Protein AF-A0AAU2A0D1-F1 (afdb_monomer_lite)

Organism: NCBI:txid2975649

Foldseek 3Di:
DDDPPDDDDDDDDPPPPDDPPDPPVPDPPVVDPDQDQFDPPDPLSVVLVVQLVVCVVVVPPVSVVVSSVSNVVCCVVPVPPPDDDPPPPDPPDPDDFDKDKAFDPVDQKWKKKFQQDDDPGGPGDIQPIDSDVVSRVVVQVVCCVVPVRDDMDMDIDTDIDIGGDD

Secondary structure (DSSP, 8-state):
----------------PPP----GGGS-TTSSPPPPPPPTT-HHHHHHHHHHHHHHHTT-HHHHHHHHHHHHHHHHHHSSSS-TT-------------EEEEE-TTS--EEEEEE---SSS----B---BSSHHHHHHHHHHHHHHH----EEEEEE--EEEEE--

Structure (mmCIF, N/CA/C/O backbone):
data_AF-A0AAU2A0D1-F1
#
_entry.id   AF-A0AAU2A0D1-F1
#
loop_
_atom_site.group_PDB
_atom_site.id
_atom_site.type_symbol
_atom_site.label_atom_id
_atom_site.label_alt_id
_atom_site.label_comp_id
_atom_site.label_asym_id
_atom_site.label_entity_id
_atom_site.label_seq_id
_atom_site.pdbx_PDB_ins_code
_atom_site.Cartn_x
_atom_site.Cartn_y
_atom_site.Cartn_z
_atom_site.occupancy
_atom_site.B_iso_or_equiv
_atom_site.auth_seq_id
_atom_site.auth_comp_id
_atom_site.auth_asym_id
_atom_site.auth_atom_id
_atom_site.pdbx_PDB_model_num
ATOM 1 N N . MET A 1 1 ? 49.534 48.907 30.309 1.00 44.06 1 MET A N 1
ATOM 2 C CA . MET A 1 1 ? 48.330 48.735 29.473 1.00 44.06 1 MET A CA 1
ATOM 3 C C . MET A 1 1 ? 47.825 47.330 29.743 1.00 44.06 1 MET A C 1
ATOM 5 O O . MET A 1 1 ? 48.282 46.382 29.124 1.00 44.06 1 MET A O 1
ATOM 9 N N . THR A 1 2 ? 47.056 47.189 30.816 1.00 36.25 2 THR A N 1
ATOM 10 C CA . THR A 1 2 ? 46.438 45.936 31.261 1.00 36.25 2 THR A CA 1
ATOM 11 C C . THR A 1 2 ? 45.101 45.814 30.544 1.00 36.25 2 THR A C 1
ATOM 13 O O . THR A 1 2 ? 44.250 46.681 30.713 1.00 36.25 2 THR A O 1
ATOM 16 N N . ASP A 1 3 ? 44.961 44.796 29.700 1.00 35.94 3 ASP A N 1
ATOM 17 C CA . ASP A 1 3 ? 43.713 44.478 29.004 1.00 35.94 3 ASP A CA 1
ATOM 18 C C . ASP A 1 3 ? 42.934 43.480 29.875 1.00 35.94 3 ASP A C 1
ATOM 20 O O . ASP A 1 3 ? 43.264 42.296 29.958 1.00 35.94 3 ASP A O 1
ATOM 24 N N . GLU A 1 4 ? 41.978 44.013 30.638 1.00 38.25 4 GLU A N 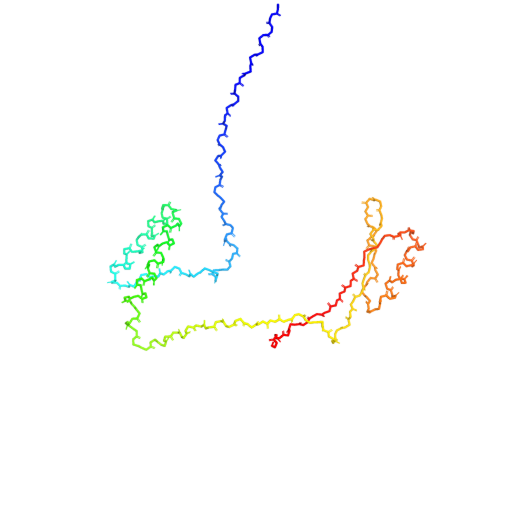1
ATOM 25 C CA . GLU A 1 4 ? 40.993 43.265 31.419 1.00 38.25 4 GLU A CA 1
ATOM 26 C C . GLU A 1 4 ? 39.963 42.646 30.466 1.00 38.25 4 GLU A C 1
ATOM 28 O O . GLU A 1 4 ? 38.978 43.278 30.083 1.00 38.25 4 GLU A O 1
ATOM 33 N N . GLN A 1 5 ? 40.173 41.385 30.092 1.00 42.66 5 GLN A N 1
ATOM 34 C CA . GLN A 1 5 ? 39.153 40.595 29.407 1.00 42.66 5 GLN A CA 1
ATOM 35 C C . GLN A 1 5 ? 38.109 40.112 30.418 1.00 42.66 5 GLN A C 1
ATOM 37 O O . GLN A 1 5 ? 38.221 39.042 31.018 1.00 42.66 5 GLN A O 1
ATOM 42 N N . HIS A 1 6 ? 37.091 40.946 30.610 1.00 34.25 6 HIS A N 1
ATOM 43 C CA . HIS A 1 6 ? 35.875 40.624 31.342 1.00 34.25 6 HIS A CA 1
ATOM 44 C C . HIS A 1 6 ? 34.997 39.693 30.484 1.00 34.25 6 HIS A C 1
ATOM 46 O O . HIS A 1 6 ? 34.488 40.093 29.437 1.00 34.25 6 HIS A O 1
ATOM 52 N N . ILE A 1 7 ? 34.855 38.433 30.901 1.00 43.00 7 ILE A N 1
ATOM 53 C CA . ILE A 1 7 ? 33.944 37.453 30.294 1.00 43.00 7 ILE A CA 1
ATOM 54 C C . ILE A 1 7 ? 32.666 37.441 31.136 1.00 43.00 7 ILE A C 1
ATOM 56 O O . ILE A 1 7 ? 32.642 36.888 32.233 1.00 43.00 7 ILE A O 1
ATOM 60 N N . GLU A 1 8 ? 31.608 38.060 30.618 1.00 37.91 8 GLU A N 1
ATOM 61 C CA . GLU A 1 8 ? 30.269 38.042 31.217 1.00 37.91 8 GLU A CA 1
ATOM 62 C C . GLU A 1 8 ? 29.591 36.667 31.019 1.00 37.91 8 GLU A C 1
ATOM 64 O O . GLU A 1 8 ? 29.621 36.117 29.910 1.00 37.91 8 GLU A O 1
ATOM 69 N N . PRO A 1 9 ? 28.947 36.088 32.052 1.00 38.19 9 PRO A N 1
ATOM 70 C CA . PRO A 1 9 ? 28.255 34.811 31.939 1.00 38.19 9 PRO A CA 1
ATOM 71 C C . PRO A 1 9 ? 26.934 34.959 31.170 1.00 38.19 9 PRO A C 1
ATOM 73 O O . PRO A 1 9 ? 25.956 35.537 31.649 1.00 38.19 9 PRO A O 1
ATOM 76 N N . GLY A 1 10 ? 26.898 34.375 29.970 1.00 33.06 10 GLY A N 1
ATOM 77 C CA . GLY A 1 10 ? 25.702 34.262 29.138 1.00 33.06 10 GLY A CA 1
ATOM 78 C C . GLY A 1 10 ? 24.537 33.611 29.888 1.00 33.06 10 GLY A C 1
ATOM 79 O O . GLY A 1 10 ? 24.632 32.501 30.409 1.00 33.06 10 GLY A O 1
ATOM 80 N N . THR A 1 11 ? 23.425 34.333 29.940 1.00 40.53 11 THR A N 1
ATOM 81 C CA . THR A 1 11 ? 22.204 33.985 30.661 1.00 40.53 11 THR A CA 1
ATOM 82 C C . THR A 1 11 ? 21.549 32.725 30.083 1.00 40.53 11 THR A C 1
ATOM 84 O O . THR A 1 11 ? 21.207 32.662 28.901 1.00 40.53 11 THR A O 1
ATOM 87 N N . THR A 1 12 ? 21.331 31.727 30.942 1.00 35.47 12 THR A N 1
ATOM 88 C CA . THR A 1 12 ? 20.573 30.497 30.674 1.00 35.47 12 THR A CA 1
ATOM 89 C C . THR A 1 12 ? 19.158 30.824 30.194 1.00 35.47 12 THR A C 1
ATOM 91 O O . THR A 1 12 ? 18.249 31.069 30.988 1.00 35.47 12 THR A O 1
ATOM 94 N N . THR A 1 13 ? 18.945 30.801 28.879 1.00 32.38 13 THR A N 1
ATOM 95 C CA . THR A 1 13 ? 17.600 30.813 28.299 1.00 32.38 13 THR A CA 1
ATOM 96 C C . THR A 1 13 ? 16.977 29.438 28.510 1.00 32.38 13 THR A C 1
ATOM 98 O O . THR A 1 13 ? 17.326 28.455 27.857 1.00 32.38 13 THR A O 1
ATOM 101 N N . SER A 1 14 ? 16.058 29.374 29.470 1.00 36.47 14 SER A N 1
ATOM 102 C CA . SER A 1 14 ? 15.235 28.205 29.754 1.00 36.47 14 SER A CA 1
ATOM 103 C C . SER A 1 14 ? 14.370 27.882 28.531 1.00 36.47 14 SER A C 1
ATOM 105 O O . SER A 1 14 ? 13.415 28.589 28.205 1.00 36.47 14 SER A O 1
ATOM 107 N N . ARG A 1 15 ? 14.728 26.814 27.814 1.00 37.12 15 ARG A N 1
ATOM 108 C CA . ARG A 1 15 ? 13.964 26.286 26.682 1.00 37.12 15 ARG A CA 1
ATOM 109 C C . ARG A 1 15 ? 12.703 25.610 27.224 1.00 37.12 15 ARG A C 1
ATOM 111 O O . ARG A 1 15 ? 12.706 24.416 27.507 1.00 37.12 15 ARG A O 1
ATOM 118 N N . ARG A 1 16 ? 11.610 26.367 27.362 1.00 35.94 16 ARG A N 1
ATOM 119 C CA . ARG A 1 16 ? 10.258 25.798 27.477 1.00 35.94 16 ARG A CA 1
ATOM 120 C C . ARG A 1 16 ? 9.954 25.057 26.175 1.00 35.94 16 ARG A C 1
ATOM 122 O O . ARG A 1 16 ? 9.614 25.672 25.168 1.00 35.94 16 ARG A O 1
ATOM 129 N N . ALA A 1 17 ? 10.147 23.741 26.180 1.00 36.47 17 ALA A N 1
ATOM 130 C CA . ALA A 1 17 ? 9.733 22.884 25.082 1.00 36.47 17 ALA A CA 1
ATOM 131 C C . ALA A 1 17 ? 8.203 22.936 24.975 1.00 36.47 17 ALA A C 1
ATOM 133 O O . ALA A 1 17 ? 7.485 22.606 25.920 1.00 36.47 17 ALA A O 1
ATOM 134 N N . ALA A 1 18 ? 7.729 23.416 23.828 1.00 36.31 18 ALA A N 1
ATOM 135 C CA . ALA A 1 18 ? 6.329 23.433 23.456 1.00 36.31 18 ALA A CA 1
ATOM 136 C C . ALA A 1 18 ? 5.769 22.005 23.482 1.00 36.31 18 ALA A C 1
ATOM 138 O O . ALA A 1 18 ? 6.338 21.089 22.888 1.00 36.31 18 ALA A O 1
ATOM 139 N N . ILE A 1 19 ? 4.653 21.825 24.185 1.00 51.81 19 ILE A N 1
ATOM 140 C CA . ILE A 1 19 ? 3.891 20.579 24.204 1.00 51.81 19 ILE A CA 1
ATOM 141 C C . ILE A 1 19 ? 3.429 20.303 22.773 1.00 51.81 19 ILE A C 1
ATOM 143 O O . ILE A 1 19 ? 2.666 21.084 22.206 1.00 51.81 19 ILE A O 1
ATOM 147 N N . HIS A 1 20 ? 3.897 19.197 22.196 1.00 39.91 20 HIS A N 1
ATOM 148 C CA . HIS A 1 20 ? 3.464 18.703 20.895 1.00 39.91 20 HIS A CA 1
ATOM 149 C C . HIS A 1 20 ? 1.943 18.530 20.880 1.00 39.91 20 HIS A C 1
ATOM 151 O O . HIS A 1 20 ? 1.398 17.601 21.481 1.00 39.91 20 HIS A O 1
ATOM 157 N N . HIS A 1 21 ? 1.245 19.414 20.171 1.00 41.59 21 HIS A N 1
ATOM 158 C CA . HIS A 1 21 ? -0.137 19.180 19.779 1.00 41.59 21 HIS A CA 1
ATOM 159 C C . HIS A 1 21 ? -0.102 17.981 18.830 1.00 41.59 21 HIS A C 1
ATOM 161 O O . HIS A 1 21 ? 0.328 18.079 17.682 1.00 41.59 21 HIS A O 1
ATOM 167 N N . SER A 1 22 ? -0.432 16.813 19.371 1.00 51.91 22 SER A N 1
ATOM 168 C CA . SER A 1 22 ? -0.415 15.547 18.650 1.00 51.91 22 SER A CA 1
ATOM 169 C C . SER A 1 22 ? -1.344 15.643 17.439 1.00 51.91 22 SER A C 1
ATOM 171 O O . SER A 1 22 ? -2.505 16.023 17.583 1.00 51.91 22 SER A O 1
ATOM 173 N N . GLY A 1 23 ? -0.823 15.302 16.257 1.00 44.62 23 GLY A N 1
ATOM 174 C CA . GLY A 1 23 ? -1.505 15.298 14.957 1.00 44.62 23 GLY A CA 1
ATOM 175 C C . GLY A 1 23 ? -2.613 14.247 14.827 1.00 44.62 23 GLY A C 1
ATOM 176 O O . GLY A 1 23 ? -2.642 13.484 13.870 1.00 44.62 23 GLY A O 1
ATOM 177 N N . LEU A 1 24 ? -3.536 14.205 15.786 1.00 51.38 24 LEU A N 1
ATOM 178 C CA . LEU A 1 24 ? -4.672 13.283 15.826 1.00 51.38 24 LEU A CA 1
ATOM 179 C C . LEU A 1 24 ? -5.856 13.741 14.961 1.00 51.38 24 LEU A C 1
ATOM 181 O O . LEU A 1 24 ? -6.833 13.012 14.834 1.00 51.38 24 LEU A O 1
ATOM 185 N N . HIS A 1 25 ? -5.778 14.917 14.332 1.00 53.72 25 HIS A N 1
ATOM 186 C CA . HIS A 1 25 ? -6.861 15.452 13.499 1.00 53.72 25 HIS A CA 1
ATOM 187 C C . HIS A 1 25 ? -7.042 14.748 12.142 1.00 53.72 25 HIS A C 1
ATOM 189 O O . HIS A 1 25 ? -8.034 15.010 11.470 1.00 53.72 25 HIS A O 1
ATOM 195 N N . LEU A 1 26 ? -6.125 13.855 11.744 1.00 54.25 26 LEU A N 1
ATOM 196 C CA . LEU A 1 26 ? -6.181 13.140 10.459 1.00 54.25 26 LEU A CA 1
ATOM 197 C C . LEU A 1 26 ? -6.648 11.680 10.575 1.00 54.25 26 LEU A C 1
ATOM 199 O O . LEU A 1 26 ? -6.770 11.001 9.558 1.00 54.25 26 LEU A O 1
ATOM 203 N N . LEU A 1 27 ? -6.909 11.177 11.786 1.00 51.28 27 LEU A N 1
ATOM 204 C CA . LEU A 1 27 ? -7.413 9.816 11.971 1.00 51.28 27 LEU A CA 1
ATOM 205 C C . LEU A 1 27 ? -8.949 9.815 11.911 1.00 51.28 27 LEU A C 1
ATOM 207 O O . LEU A 1 27 ? -9.575 10.678 12.532 1.00 51.28 27 LEU A O 1
ATOM 211 N N . PRO A 1 28 ? -9.583 8.862 11.201 1.00 51.28 28 PRO A N 1
ATOM 212 C CA . PRO A 1 28 ? -11.035 8.751 11.204 1.00 51.28 28 PRO A CA 1
ATOM 213 C C . PRO A 1 28 ? -11.531 8.551 12.643 1.00 51.28 28 PRO A C 1
ATOM 215 O O . PRO A 1 28 ? -10.911 7.833 13.433 1.00 51.28 28 PRO A O 1
ATOM 218 N N . ALA A 1 29 ? -12.678 9.152 12.978 1.00 51.56 29 ALA A N 1
ATOM 219 C CA . ALA A 1 29 ? -13.308 9.084 14.306 1.00 51.56 29 ALA A CA 1
ATOM 220 C C . ALA A 1 29 ? -13.569 7.644 14.807 1.00 51.56 29 ALA A C 1
ATOM 222 O O . ALA A 1 29 ? -13.925 7.436 15.962 1.00 51.56 29 ALA A O 1
ATOM 223 N N . THR A 1 30 ? -13.372 6.647 13.945 1.00 53.00 30 THR A N 1
ATOM 224 C CA . THR A 1 30 ? -13.510 5.214 14.199 1.00 53.00 30 THR A CA 1
ATOM 225 C C . THR A 1 30 ? -12.352 4.594 14.989 1.00 53.00 30 THR A C 1
ATOM 227 O O . THR A 1 30 ? -12.487 3.454 15.423 1.00 53.00 30 THR A O 1
ATOM 230 N N . VAL A 1 31 ? -11.221 5.288 15.179 1.00 59.75 31 VAL A N 1
ATOM 231 C CA . VAL A 1 31 ? -10.064 4.739 15.923 1.00 59.75 31 VAL A CA 1
ATOM 232 C C . VAL A 1 31 ? -10.215 4.905 17.440 1.00 59.75 31 VAL A C 1
ATOM 234 O O . VAL A 1 31 ? -9.717 4.076 18.201 1.00 59.75 31 VAL A O 1
ATOM 237 N N . TYR A 1 32 ? -10.945 5.927 17.898 1.00 60.25 32 TYR A N 1
ATOM 238 C CA . TYR A 1 32 ? -11.164 6.171 19.324 1.00 60.25 32 TYR A CA 1
ATOM 239 C C . TYR A 1 32 ? -12.612 5.875 19.705 1.00 60.25 32 TYR A C 1
ATOM 241 O O . TYR A 1 32 ? -13.532 6.396 19.076 1.00 60.25 32 TYR A O 1
ATOM 249 N N . PRO A 1 33 ? -12.852 5.060 20.745 1.00 72.94 33 PRO A N 1
ATOM 250 C CA . PRO A 1 33 ? -14.211 4.795 21.180 1.00 72.94 33 PRO A CA 1
ATOM 251 C C . PRO A 1 33 ? -14.861 6.101 21.646 1.00 72.94 33 PRO A C 1
ATOM 253 O O . PRO A 1 33 ? -14.282 6.825 22.460 1.00 72.94 33 PRO A O 1
ATOM 256 N N . SER A 1 34 ? -16.083 6.368 21.171 1.00 80.56 34 SER A N 1
ATOM 257 C CA . SER A 1 34 ? -16.871 7.521 21.621 1.00 80.56 34 SER A CA 1
ATOM 258 C C . SER A 1 34 ? -16.924 7.559 23.154 1.00 80.56 34 SER A C 1
ATOM 260 O O . SER A 1 34 ? -17.125 6.497 23.763 1.00 80.56 34 SER A O 1
ATOM 262 N N . PRO A 1 35 ? -16.733 8.725 23.801 1.00 85.81 35 PRO A N 1
ATOM 263 C CA . PRO A 1 35 ? -16.778 8.832 25.253 1.00 85.81 35 PRO A CA 1
ATOM 264 C C . PRO A 1 35 ? -18.070 8.229 25.838 1.00 85.81 35 PRO A C 1
ATOM 266 O O . PRO A 1 35 ? -19.135 8.376 25.241 1.00 85.81 35 PRO A O 1
ATOM 269 N N . PRO A 1 36 ? -18.001 7.548 26.997 1.00 91.25 36 PRO A N 1
ATOM 270 C CA . PRO A 1 36 ? -19.181 6.995 27.661 1.00 91.25 36 PRO A CA 1
ATOM 271 C C . PRO A 1 36 ? -20.169 8.110 28.055 1.00 91.25 36 PRO A C 1
ATOM 273 O O . PRO A 1 36 ? -19.756 9.189 28.494 1.00 91.25 36 PRO A O 1
ATOM 276 N N . VAL A 1 37 ? -21.467 7.864 27.880 1.00 93.25 37 VAL A N 1
ATOM 277 C CA . VAL A 1 37 ? -22.558 8.798 28.220 1.00 93.25 37 VAL A CA 1
ATOM 278 C C . VAL A 1 37 ? -23.157 8.363 29.559 1.00 93.25 37 VAL A C 1
ATOM 280 O O . VAL A 1 37 ? -23.397 7.165 29.694 1.00 93.25 37 VAL A O 1
ATOM 283 N N . PRO A 1 38 ? -23.353 9.259 30.546 1.00 93.88 38 PRO A N 1
ATOM 284 C CA . PRO A 1 38 ? -23.967 8.902 31.828 1.00 93.88 38 PRO A CA 1
ATOM 285 C C . PRO A 1 38 ? -25.385 8.344 31.630 1.00 93.88 38 PRO A C 1
ATOM 287 O O . PRO A 1 38 ? -26.111 8.806 30.749 1.00 93.88 38 PRO A O 1
ATOM 290 N N . VAL A 1 39 ? -25.762 7.340 32.427 1.00 92.69 39 VAL A N 1
ATOM 291 C CA . VAL A 1 39 ? -27.142 6.830 32.455 1.00 92.69 39 VAL A CA 1
ATOM 292 C C . VAL A 1 39 ? -28.006 7.859 33.196 1.00 92.69 39 VAL A C 1
ATOM 294 O O . VAL A 1 39 ? -27.555 8.340 34.239 1.00 92.69 39 VAL A O 1
ATOM 297 N N . PRO A 1 40 ? -29.197 8.223 32.682 1.00 89.69 40 PRO A N 1
ATOM 298 C CA . PRO A 1 40 ? -30.095 9.148 33.369 1.00 89.69 40 PRO A CA 1
ATOM 299 C C . PRO A 1 40 ? -30.395 8.704 34.804 1.00 89.69 40 PRO A C 1
ATOM 301 O O . PRO A 1 40 ? -30.481 7.509 35.075 1.00 89.69 40 PRO A O 1
ATOM 304 N N . ASP A 1 41 ? -30.548 9.673 35.704 1.00 88.88 41 ASP A N 1
ATOM 305 C CA . ASP A 1 41 ? -30.917 9.478 37.114 1.00 88.88 41 ASP A CA 1
ATOM 306 C C . ASP A 1 41 ? -29.937 8.628 37.950 1.00 88.88 41 ASP A C 1
ATOM 308 O O . ASP A 1 41 ? -30.248 8.229 39.073 1.00 88.88 41 ASP A O 1
ATOM 312 N N . CYS A 1 42 ? -28.716 8.398 37.454 1.00 95.00 42 CYS A N 1
ATOM 313 C CA . CYS A 1 42 ? -27.643 7.787 38.231 1.00 95.00 42 CYS A CA 1
ATOM 314 C C . CYS A 1 42 ? -26.642 8.843 38.722 1.00 95.00 42 CYS A C 1
ATOM 316 O O . CYS A 1 42 ? -25.779 9.307 37.973 1.00 95.00 42 CYS A O 1
ATOM 318 N N . ALA A 1 43 ? -26.699 9.154 40.020 1.00 96.00 43 ALA A N 1
ATOM 319 C CA . ALA A 1 43 ? -25.833 10.152 40.653 1.00 96.00 43 ALA A CA 1
ATOM 320 C C . ALA A 1 43 ? -24.332 9.887 40.420 1.00 96.00 43 ALA A C 1
ATOM 322 O O . ALA A 1 43 ? -23.581 10.800 40.086 1.00 96.00 43 ALA A O 1
ATOM 323 N N . THR A 1 44 ? -23.888 8.629 40.509 1.00 95.69 44 THR A N 1
ATOM 324 C CA . THR A 1 44 ? -22.481 8.265 40.268 1.00 95.69 44 THR A CA 1
ATOM 325 C C . THR A 1 44 ? -22.065 8.481 38.810 1.00 95.69 44 THR A C 1
ATOM 327 O O . THR A 1 44 ? -20.933 8.888 38.537 1.00 95.69 44 THR A O 1
ATOM 330 N N . CYS A 1 45 ? -22.969 8.244 37.853 1.00 96.50 45 CYS A N 1
ATOM 331 C CA . CYS A 1 45 ? -22.715 8.563 36.451 1.00 96.50 45 CYS A CA 1
ATOM 332 C C . CYS A 1 45 ? -22.534 10.074 36.241 1.00 96.50 45 CYS A C 1
ATOM 334 O O . CYS A 1 45 ? -21.618 10.483 35.521 1.00 96.50 45 CYS A O 1
ATOM 336 N N . ASP A 1 46 ? -23.372 10.889 36.879 1.00 96.94 46 ASP A N 1
ATOM 337 C CA . ASP A 1 46 ? -23.323 12.347 36.769 1.00 96.94 46 ASP A CA 1
ATOM 338 C C . ASP A 1 46 ? -22.060 12.939 37.399 1.00 96.94 46 ASP A C 1
ATOM 340 O O . ASP A 1 46 ? -21.405 13.784 36.785 1.00 96.94 46 ASP A O 1
ATOM 344 N N . GLU A 1 47 ? -21.647 12.443 38.567 1.00 97.44 47 GLU A N 1
ATOM 345 C CA . GLU A 1 47 ? -20.399 12.846 39.228 1.00 97.44 47 GLU A CA 1
ATOM 346 C C . GLU A 1 47 ? -19.170 12.579 38.348 1.00 97.44 47 GLU A C 1
ATOM 348 O O . GLU A 1 47 ? -18.300 13.438 38.185 1.00 97.44 47 GLU A O 1
ATOM 353 N N . LEU A 1 48 ? -19.100 11.401 37.722 1.00 97.88 48 LEU A N 1
ATOM 354 C CA . LEU A 1 48 ? -18.005 11.043 36.818 1.00 97.88 48 LEU A CA 1
ATOM 355 C C . LEU A 1 48 ? -18.056 11.841 35.504 1.00 97.88 48 LEU A C 1
ATOM 357 O O . LEU A 1 48 ? -17.011 12.190 34.943 1.00 97.88 48 LEU A O 1
ATOM 361 N N . ALA A 1 49 ? -19.253 12.174 35.011 1.00 96.81 49 ALA A N 1
ATOM 362 C CA . ALA A 1 49 ? -19.417 13.058 33.861 1.00 96.81 49 ALA A CA 1
ATOM 363 C C . ALA A 1 49 ? -18.967 14.495 34.175 1.00 96.81 49 ALA A C 1
ATOM 365 O O . ALA A 1 49 ? -18.330 15.122 33.324 1.00 96.81 49 ALA A O 1
ATOM 366 N N . GLU A 1 50 ? -19.235 14.990 35.384 1.00 97.12 50 GLU A N 1
ATOM 367 C CA . GLU A 1 50 ? -18.757 16.288 35.862 1.00 97.12 50 GLU A CA 1
ATOM 368 C C . GLU A 1 50 ? -17.239 16.295 36.040 1.00 97.12 50 GLU A C 1
ATOM 370 O O . GLU A 1 50 ? -16.570 17.174 35.503 1.00 97.12 50 GLU A O 1
ATOM 375 N N . MET A 1 51 ? -16.665 15.259 36.661 1.00 96.94 51 MET A N 1
ATOM 376 C CA . MET A 1 51 ? -15.211 15.088 36.767 1.00 96.94 51 MET A CA 1
ATOM 377 C C . MET A 1 51 ? -14.529 15.182 35.394 1.00 96.94 51 MET A C 1
ATOM 379 O O . MET A 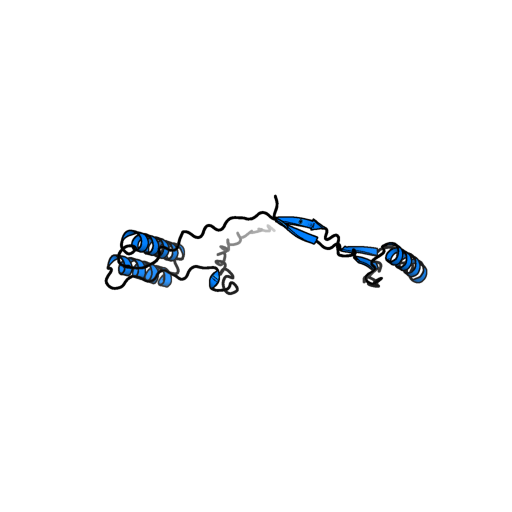1 51 ? -13.503 15.849 35.246 1.00 96.94 51 MET A O 1
ATOM 383 N N . ARG A 1 52 ? -15.128 14.569 34.363 1.00 97.31 52 ARG A N 1
ATOM 384 C CA . ARG A 1 52 ? -14.660 14.671 32.976 1.00 97.31 52 ARG A CA 1
ATOM 385 C C . ARG A 1 52 ? -14.801 16.085 32.404 1.00 97.31 52 ARG A C 1
ATOM 387 O O . ARG A 1 52 ? -13.911 16.521 31.674 1.00 97.31 52 ARG A O 1
ATOM 394 N N . ARG A 1 53 ? -15.912 16.786 32.670 1.00 97.12 53 ARG A N 1
ATOM 395 C CA . ARG A 1 53 ? -16.126 18.174 32.215 1.00 97.12 53 ARG A CA 1
ATOM 396 C C . ARG A 1 53 ? -15.085 19.111 32.823 1.00 97.12 53 ARG A C 1
ATOM 398 O O . ARG A 1 53 ? -14.452 19.849 32.074 1.00 97.12 53 ARG A O 1
ATOM 405 N N . THR A 1 54 ? -14.834 19.008 34.125 1.00 97.69 54 THR A N 1
ATOM 406 C CA . THR A 1 54 ? -13.794 19.777 34.822 1.00 97.69 54 THR A CA 1
ATOM 407 C C . THR A 1 54 ? -12.412 19.503 34.238 1.00 97.69 54 THR A C 1
ATOM 409 O O . THR A 1 54 ? -11.722 20.441 33.849 1.00 97.69 54 THR A O 1
ATOM 412 N N . ALA A 1 55 ? -12.048 18.230 34.050 1.00 96.62 55 ALA A N 1
ATOM 413 C CA . ALA A 1 55 ? -10.765 17.859 33.448 1.00 96.62 55 ALA A CA 1
ATOM 414 C C . ALA A 1 55 ? -10.579 18.433 32.031 1.00 96.62 55 ALA A C 1
ATOM 416 O O . ALA A 1 55 ? -9.485 18.862 31.672 1.00 96.62 55 ALA A O 1
ATOM 417 N N . ARG A 1 56 ? -11.648 18.499 31.223 1.00 95.62 56 ARG A N 1
ATOM 418 C CA . ARG A 1 56 ? -11.609 19.151 29.902 1.00 95.62 56 ARG A CA 1
ATOM 419 C C . ARG A 1 56 ? -11.372 20.651 30.002 1.00 95.62 56 ARG A C 1
ATOM 421 O O . ARG A 1 56 ? -10.563 21.168 29.237 1.00 95.62 56 ARG A O 1
ATOM 428 N N . THR A 1 57 ? -12.062 21.328 30.918 1.00 97.69 57 THR A N 1
ATOM 429 C CA . THR A 1 57 ? -11.887 22.767 31.170 1.00 97.69 57 THR A CA 1
ATOM 430 C C . THR A 1 57 ? -10.458 23.082 31.616 1.00 97.69 57 THR A C 1
ATOM 432 O O . THR A 1 57 ? -9.880 24.068 31.169 1.00 97.69 57 THR A O 1
ATOM 435 N N . GLU A 1 58 ? -9.863 22.213 32.432 1.00 96.00 58 GLU A N 1
ATOM 436 C CA . GLU A 1 58 ? -8.477 22.318 32.910 1.00 96.00 58 GLU A CA 1
ATOM 437 C C . GLU A 1 58 ? -7.434 21.808 31.897 1.00 96.00 58 GLU A C 1
ATOM 439 O O . GLU A 1 58 ? -6.233 21.927 32.130 1.00 96.00 58 GLU A O 1
ATOM 444 N N . ALA A 1 59 ? -7.877 21.244 30.768 1.00 95.38 59 ALA A N 1
ATOM 445 C CA . ALA A 1 59 ? -7.046 20.565 29.773 1.00 95.38 59 ALA A CA 1
ATOM 446 C C . ALA A 1 59 ? -6.185 19.402 30.330 1.00 95.38 59 ALA A C 1
ATOM 448 O O . ALA A 1 59 ? -5.159 19.047 29.742 1.00 95.38 59 ALA A O 1
ATOM 449 N N . ASP A 1 60 ? -6.625 18.753 31.413 1.00 96.44 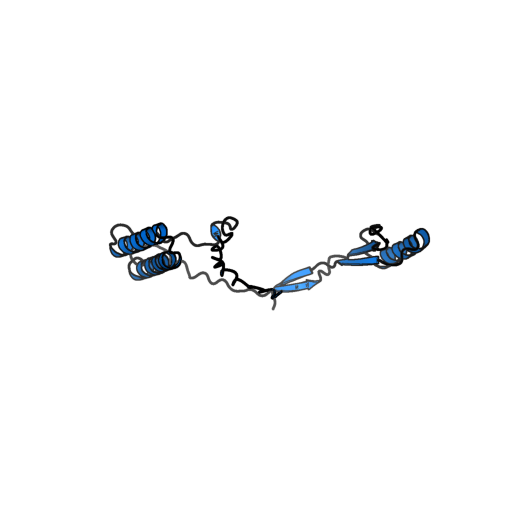60 ASP A N 1
ATOM 450 C CA . ASP A 1 60 ? -5.988 17.564 31.987 1.00 96.44 60 ASP A CA 1
ATOM 451 C C . ASP A 1 60 ? -6.474 16.289 31.279 1.00 96.44 60 ASP A C 1
ATOM 453 O O . ASP A 1 60 ? -7.530 15.716 31.571 1.00 96.44 60 ASP A O 1
ATOM 457 N N . ARG A 1 61 ? -5.672 15.825 30.316 1.00 92.56 61 ARG A N 1
ATOM 458 C CA . ARG A 1 61 ? -5.981 14.634 29.512 1.00 92.56 61 ARG A CA 1
ATOM 459 C C . ARG A 1 61 ? -5.974 13.335 30.311 1.00 92.56 61 ARG A C 1
ATOM 461 O O . ARG A 1 61 ? -6.723 12.424 29.959 1.00 92.56 61 ARG A O 1
ATOM 468 N N . SER A 1 62 ? -5.160 13.244 31.359 1.00 96.19 62 SER A N 1
ATOM 469 C CA . SER A 1 62 ? -5.084 12.047 32.198 1.00 96.19 62 SER A CA 1
ATOM 470 C C . SER A 1 62 ? -6.359 11.908 33.018 1.00 96.19 62 SER A C 1
ATOM 472 O O . SER A 1 62 ? -7.012 10.869 32.965 1.00 96.19 62 SER A O 1
ATOM 474 N N . ARG A 1 63 ? -6.796 12.992 33.669 1.00 95.69 63 ARG A N 1
ATOM 475 C CA . ARG A 1 63 ? -8.056 13.006 34.425 1.00 95.69 63 ARG A CA 1
ATOM 476 C C . ARG A 1 63 ? -9.276 12.807 33.528 1.00 95.69 63 ARG A C 1
ATOM 478 O O . ARG A 1 63 ? -10.220 12.124 33.924 1.00 95.69 63 ARG A O 1
ATOM 485 N N . GLU A 1 64 ? -9.265 13.350 32.308 1.00 96.00 64 GLU A N 1
ATOM 486 C CA . GLU A 1 64 ? -10.325 13.091 31.325 1.00 96.00 64 GLU A CA 1
ATOM 487 C C . GLU A 1 64 ? -10.410 11.590 30.979 1.00 96.00 64 GLU A C 1
ATOM 489 O O . GLU A 1 64 ? -11.507 11.022 30.911 1.00 96.00 64 GLU A O 1
ATOM 494 N N . ALA A 1 65 ? -9.263 10.936 30.767 1.00 94.19 65 ALA A N 1
ATOM 495 C CA . ALA A 1 65 ? -9.192 9.506 30.485 1.00 94.19 65 ALA A CA 1
ATOM 496 C C . ALA A 1 65 ? -9.641 8.659 31.687 1.00 94.19 65 ALA A C 1
ATOM 498 O O . ALA A 1 65 ? -10.456 7.750 31.505 1.00 94.19 65 ALA A O 1
ATOM 499 N N . ASP A 1 66 ? -9.196 8.995 32.898 1.00 96.25 66 ASP A N 1
ATOM 500 C CA . ASP A 1 66 ? -9.580 8.305 34.133 1.00 96.25 66 ASP A CA 1
ATOM 501 C C . ASP A 1 66 ? -11.091 8.377 34.370 1.00 96.25 66 ASP A C 1
ATOM 503 O O . ASP A 1 66 ? -11.730 7.348 34.597 1.00 96.25 66 ASP A O 1
ATOM 507 N N . ALA A 1 67 ? -11.702 9.556 34.209 1.00 96.88 67 ALA A N 1
ATOM 508 C CA . ALA A 1 67 ? -13.150 9.718 34.322 1.00 96.88 67 ALA A CA 1
ATOM 509 C C . ALA A 1 67 ? -13.910 8.843 33.305 1.00 96.88 67 ALA A C 1
ATOM 511 O O . ALA A 1 67 ? -14.910 8.207 33.644 1.00 96.88 67 ALA A O 1
ATOM 512 N N . ASN A 1 68 ? -13.411 8.729 32.066 1.00 95.88 68 ASN A N 1
ATOM 513 C CA . ASN A 1 68 ? -13.989 7.824 31.067 1.00 95.88 68 ASN A CA 1
ATOM 514 C C . ASN A 1 68 ? -13.838 6.341 31.459 1.00 95.88 68 ASN A C 1
ATOM 516 O O . ASN A 1 68 ? -14.762 5.552 31.244 1.00 95.88 68 ASN A O 1
ATOM 520 N N . VAL A 1 69 ? -12.691 5.936 32.012 1.00 95.69 69 VAL A N 1
ATOM 521 C CA . VAL A 1 69 ? -12.454 4.557 32.473 1.00 95.69 69 VAL A CA 1
ATOM 522 C C . VAL A 1 69 ? -13.382 4.209 33.636 1.00 95.69 69 VAL A C 1
ATOM 524 O O . VAL A 1 69 ? -14.019 3.150 33.606 1.00 95.69 69 VAL A O 1
ATOM 527 N N . LEU A 1 70 ? -13.498 5.105 34.618 1.00 96.75 70 LEU A N 1
ATOM 528 C CA . LEU A 1 70 ? -14.368 4.947 35.780 1.00 96.75 70 LEU A CA 1
ATOM 529 C C . LEU A 1 70 ? -15.841 4.880 35.373 1.00 96.75 70 LEU A C 1
ATOM 531 O O . LEU A 1 70 ? -16.530 3.954 35.796 1.00 96.75 70 LEU A O 1
ATOM 535 N N . LEU A 1 71 ? -16.304 5.764 34.479 1.00 95.19 71 LEU A N 1
ATOM 536 C CA . LEU A 1 71 ? -17.696 5.758 34.018 1.00 95.19 71 LEU A CA 1
ATOM 537 C C . LEU A 1 71 ? -18.041 4.440 33.312 1.00 95.19 71 LEU A C 1
ATOM 539 O O . LEU A 1 71 ? -19.046 3.808 33.625 1.00 95.19 71 LEU A O 1
ATOM 543 N N . ARG A 1 72 ? -17.161 3.951 32.425 1.00 93.31 72 ARG A N 1
ATOM 544 C CA . ARG A 1 72 ? -17.347 2.644 31.769 1.00 93.31 72 ARG A CA 1
ATOM 545 C C . ARG A 1 72 ? -17.327 1.479 32.752 1.00 93.31 72 ARG A C 1
ATOM 547 O O . ARG A 1 72 ? -17.971 0.465 32.496 1.00 93.31 72 ARG A O 1
ATOM 554 N N . ARG A 1 73 ? -16.522 1.563 33.812 1.00 93.69 73 ARG A N 1
ATOM 555 C CA . ARG A 1 73 ? -16.457 0.527 34.846 1.00 93.69 73 ARG A CA 1
ATOM 556 C C . ARG A 1 73 ? -17.757 0.488 35.641 1.00 93.69 73 ARG A C 1
ATOM 558 O O . ARG A 1 73 ? -18.332 -0.587 35.724 1.00 93.69 73 ARG A O 1
ATOM 565 N N . HIS A 1 74 ? -18.214 1.632 36.141 1.00 94.12 74 HIS A N 1
ATOM 566 C CA . HIS A 1 74 ? -19.457 1.751 36.898 1.00 94.12 74 HIS A CA 1
ATOM 567 C C . HIS A 1 74 ? -20.662 1.271 36.078 1.00 94.12 74 HIS A C 1
ATOM 569 O O . HIS A 1 74 ? -21.396 0.400 36.524 1.00 94.12 74 HIS A O 1
ATOM 575 N N . GLN A 1 75 ? -20.788 1.709 34.822 1.00 92.00 75 GLN A N 1
ATOM 576 C CA . GLN A 1 75 ? -21.855 1.242 33.927 1.00 92.00 75 GLN A CA 1
ATOM 577 C C . GLN A 1 75 ? -21.862 -0.276 33.734 1.00 92.00 75 GLN A C 1
ATOM 579 O O . GLN A 1 75 ? -22.921 -0.889 33.682 1.00 92.00 75 GLN A O 1
ATOM 584 N N . ARG A 1 76 ? -20.678 -0.897 33.647 1.00 87.50 76 ARG A N 1
ATOM 585 C CA . ARG A 1 76 ? -20.555 -2.357 33.544 1.00 87.50 76 ARG A CA 1
ATOM 586 C C . ARG A 1 76 ? -20.895 -3.114 34.826 1.00 87.50 76 ARG A C 1
ATOM 588 O O . ARG A 1 76 ? -21.004 -4.330 34.761 1.00 87.50 76 ARG A O 1
ATOM 595 N N . GLN A 1 77 ? -20.917 -2.438 35.967 1.00 87.12 77 GLN A N 1
ATOM 596 C CA . GLN A 1 77 ? -21.156 -3.051 37.271 1.00 87.12 77 GLN A CA 1
ATOM 597 C C . GLN A 1 77 ? -22.607 -2.846 37.705 1.00 87.12 77 GLN A C 1
ATOM 599 O O . GLN A 1 77 ? -23.235 -3.799 38.141 1.00 87.12 77 GLN A O 1
ATOM 604 N N . GLU A 1 78 ? -23.141 -1.640 37.504 1.00 90.06 78 GLU A N 1
ATOM 605 C CA . GLU A 1 78 ? -24.425 -1.215 38.071 1.00 90.06 78 GLU A CA 1
ATOM 606 C C . GLU A 1 78 ? -25.549 -1.078 37.029 1.00 90.06 78 GLU A C 1
ATOM 608 O O . GLU A 1 78 ? -26.711 -1.011 37.400 1.00 90.06 78 GLU A O 1
ATOM 613 N N . HIS A 1 79 ? -25.232 -1.024 35.725 1.00 84.62 79 HIS A N 1
ATOM 614 C CA . HIS A 1 79 ? -26.219 -0.755 34.660 1.00 84.62 79 HIS A CA 1
ATOM 615 C C . HIS A 1 79 ? -26.253 -1.816 33.551 1.00 84.62 79 HIS A C 1
ATOM 617 O O . HIS A 1 79 ? -26.875 -1.621 32.509 1.00 84.62 79 HIS A O 1
ATOM 623 N N . THR A 1 80 ? -25.571 -2.948 33.731 1.00 69.62 80 THR A N 1
ATOM 624 C CA . THR A 1 80 ? -25.593 -4.056 32.760 1.00 69.62 80 THR A CA 1
ATOM 625 C C . THR A 1 80 ? -26.800 -4.980 32.884 1.00 69.62 80 THR A C 1
ATOM 627 O O . THR A 1 80 ? -26.919 -5.885 32.058 1.00 69.62 80 THR A O 1
ATOM 630 N N . GLU A 1 81 ? -27.671 -4.782 33.881 1.00 55.41 81 GLU A N 1
ATOM 631 C CA . GLU A 1 81 ? -28.766 -5.715 34.196 1.00 55.41 81 GLU A CA 1
ATOM 632 C C . GLU A 1 81 ? -30.186 -5.171 33.923 1.00 55.41 81 GLU A C 1
ATOM 634 O O . GLU A 1 81 ? -31.116 -5.966 33.870 1.00 55.41 81 GLU A O 1
ATOM 639 N N . ASP A 1 82 ? -30.366 -3.885 33.589 1.00 50.00 82 ASP A N 1
ATOM 640 C CA . ASP A 1 82 ? -31.697 -3.278 33.345 1.00 50.00 82 ASP A CA 1
ATOM 641 C C . ASP A 1 82 ? -32.185 -3.367 31.880 1.00 50.00 82 ASP A C 1
ATOM 643 O O . ASP A 1 82 ? -32.961 -2.541 31.398 1.00 50.00 82 ASP A O 1
ATOM 647 N N . GLY A 1 83 ? -31.711 -4.365 31.130 1.00 47.44 83 GLY A N 1
ATOM 648 C CA . GLY A 1 83 ? -32.038 -4.565 29.716 1.00 47.44 83 GLY A CA 1
ATOM 649 C C . GLY A 1 83 ? -32.654 -5.931 29.446 1.00 47.44 83 GLY A C 1
ATOM 650 O O . GLY A 1 83 ? -31.986 -6.800 28.884 1.00 47.44 83 GLY A O 1
ATOM 651 N N . GLU A 1 84 ? -33.925 -6.113 29.812 1.00 38.59 84 GLU A N 1
ATOM 652 C CA . GLU A 1 84 ? -34.759 -7.236 29.370 1.00 38.59 84 GLU A CA 1
ATOM 653 C C . GLU A 1 84 ? -34.689 -7.336 27.826 1.00 38.59 84 GLU A C 1
ATOM 655 O O . GLU A 1 84 ? -35.256 -6.520 27.102 1.00 38.59 84 GLU A O 1
ATOM 660 N N . GLY A 1 85 ? -33.920 -8.303 27.309 1.00 44.97 85 GLY A N 1
ATOM 661 C CA . GLY A 1 85 ? -33.827 -8.611 25.874 1.00 44.97 85 GLY A CA 1
ATOM 662 C C . GLY A 1 85 ? -32.590 -8.113 25.112 1.00 44.97 85 GLY A C 1
ATOM 663 O O . GLY A 1 85 ? -32.539 -8.287 23.894 1.00 44.97 85 GLY A O 1
ATOM 664 N N . ALA A 1 86 ? -31.569 -7.546 25.762 1.00 48.75 86 ALA A N 1
ATOM 665 C CA . ALA A 1 86 ? -30.305 -7.274 25.074 1.00 48.75 86 ALA A CA 1
ATOM 666 C C . ALA A 1 86 ? -29.473 -8.564 24.971 1.00 48.75 86 ALA A C 1
ATOM 668 O O . ALA A 1 86 ? -28.829 -8.979 25.934 1.00 48.75 86 ALA A O 1
ATOM 669 N N . ASP A 1 87 ? -29.487 -9.196 23.791 1.00 50.16 87 ASP A N 1
ATOM 670 C CA . ASP A 1 87 ? -28.500 -10.195 23.367 1.00 50.16 87 ASP A CA 1
ATOM 671 C C . ASP A 1 87 ? -27.109 -9.692 23.776 1.00 50.16 87 ASP A C 1
ATOM 673 O O . ASP A 1 87 ? -26.580 -8.750 23.179 1.00 50.16 87 ASP A O 1
ATOM 677 N N . LYS A 1 88 ? -26.550 -10.242 24.870 1.00 51.53 88 LYS A N 1
ATOM 678 C CA . LYS A 1 88 ? -25.188 -9.930 25.322 1.00 51.53 88 LYS A CA 1
ATOM 679 C C . LYS A 1 88 ? -24.330 -10.068 24.075 1.00 51.53 88 LYS A C 1
ATOM 681 O O . LYS A 1 88 ? -24.252 -11.193 23.574 1.00 51.53 88 LYS A O 1
ATOM 686 N N . PRO A 1 89 ? -23.692 -9.000 23.556 1.00 51.84 89 PRO A N 1
ATOM 687 C CA . PRO A 1 89 ? -22.886 -9.156 22.366 1.00 51.84 89 PRO A CA 1
ATOM 688 C C . PRO A 1 89 ? -21.823 -10.171 22.739 1.00 51.84 89 PRO A C 1
ATOM 690 O O . PRO A 1 89 ? -20.980 -9.907 23.605 1.00 51.84 89 PRO A O 1
ATOM 693 N N . ARG A 1 90 ? -21.920 -11.375 22.155 1.00 62.34 90 ARG A N 1
ATOM 694 C CA . ARG A 1 90 ? -20.931 -12.421 22.382 1.00 62.34 90 ARG A CA 1
ATOM 695 C C . ARG A 1 90 ? -19.592 -11.752 22.169 1.00 62.34 90 ARG A C 1
ATOM 697 O O . ARG A 1 90 ? -19.404 -11.104 21.137 1.00 62.34 90 ARG A O 1
ATOM 704 N N . ARG A 1 91 ? -18.718 -11.829 23.178 1.00 67.38 91 ARG A N 1
ATOM 705 C CA . ARG A 1 91 ? -17.383 -11.232 23.130 1.00 67.38 91 ARG A CA 1
ATOM 706 C C . ARG A 1 91 ? -16.796 -11.592 21.771 1.00 67.38 91 ARG A C 1
ATOM 708 O O . ARG A 1 91 ? -16.532 -12.765 21.526 1.00 67.38 91 ARG A O 1
ATOM 715 N N . ARG A 1 92 ? -16.690 -10.610 20.870 1.00 67.88 92 ARG A N 1
ATOM 716 C CA . ARG A 1 92 ? -16.251 -10.860 19.498 1.00 67.88 92 ARG A CA 1
ATOM 717 C C . ARG A 1 92 ? -14.814 -11.343 19.592 1.00 67.88 92 ARG A C 1
ATOM 719 O O . ARG A 1 92 ? -13.919 -10.576 19.941 1.00 67.88 92 ARG A O 1
ATOM 726 N N . THR A 1 93 ? -14.606 -12.634 19.374 1.00 74.81 93 THR A N 1
ATOM 727 C CA . THR A 1 93 ? -13.267 -13.201 19.309 1.00 74.81 93 THR A CA 1
ATOM 728 C C . THR A 1 93 ? -12.739 -12.916 17.916 1.00 74.81 93 THR A C 1
ATOM 730 O O . THR A 1 93 ? -13.068 -13.615 16.962 1.00 74.81 93 THR A O 1
ATOM 733 N N . PHE A 1 94 ? -11.930 -11.869 17.793 1.00 75.25 94 PHE A N 1
ATOM 734 C CA . PHE A 1 94 ? -11.076 -11.706 16.626 1.00 75.25 94 PHE A CA 1
ATOM 735 C C . PHE A 1 94 ? -10.008 -12.795 16.707 1.00 75.25 94 PHE A C 1
ATOM 737 O O . PHE A 1 94 ? -9.108 -12.732 17.545 1.00 75.25 94 PHE A O 1
ATOM 744 N N . ARG A 1 95 ? -10.157 -13.850 15.904 1.00 80.62 95 ARG A N 1
ATOM 745 C CA . ARG A 1 95 ? -9.120 -14.869 15.767 1.00 80.62 95 ARG A CA 1
ATOM 746 C C . ARG A 1 95 ? -8.112 -14.357 14.750 1.00 80.62 95 ARG A C 1
ATOM 748 O O . ARG A 1 95 ? -8.476 -14.091 13.610 1.00 80.62 95 ARG A O 1
ATOM 755 N N . TYR A 1 96 ? -6.865 -14.214 15.180 1.00 85.00 96 TYR A N 1
ATOM 756 C CA . TYR A 1 96 ? -5.758 -14.006 14.259 1.00 85.00 96 TYR A CA 1
ATOM 757 C C . TYR A 1 96 ? -5.676 -15.216 13.323 1.00 85.00 96 TYR A C 1
ATOM 759 O O . TYR A 1 96 ? -5.559 -16.347 13.798 1.00 85.00 96 TYR A O 1
ATOM 767 N N . LEU A 1 97 ? -5.801 -14.973 12.019 1.00 87.94 97 LEU A N 1
ATOM 768 C CA . LEU A 1 97 ? -5.566 -15.976 10.991 1.00 87.94 97 LEU A CA 1
ATOM 769 C C . LEU A 1 97 ? -4.214 -15.648 10.348 1.00 87.94 97 LEU A C 1
ATOM 771 O O . LEU A 1 97 ? -4.109 -14.596 9.712 1.00 87.94 97 LEU A O 1
ATOM 775 N N . PRO A 1 98 ? -3.177 -16.468 10.564 1.00 92.81 98 PRO A N 1
ATOM 776 C CA . PRO A 1 98 ? -1.880 -16.228 9.957 1.00 92.81 98 PRO A CA 1
ATOM 777 C C . PRO A 1 98 ? -1.953 -16.407 8.437 1.00 92.81 98 PRO A C 1
ATOM 779 O O . PRO A 1 98 ? -2.610 -17.321 7.943 1.00 92.81 98 PRO A O 1
ATOM 782 N N . TYR A 1 99 ? -1.256 -15.538 7.707 1.00 92.88 99 TYR A N 1
ATOM 783 C CA . TYR A 1 99 ? -1.064 -15.638 6.262 1.00 92.88 99 TYR A CA 1
ATOM 784 C C . TYR A 1 99 ? 0.426 -15.726 5.950 1.00 92.88 99 TYR A C 1
ATOM 786 O O . TYR A 1 99 ? 1.249 -15.097 6.618 1.00 92.88 99 TYR A O 1
ATOM 794 N N . SER A 1 100 ? 0.750 -16.473 4.903 1.00 94.81 100 SER A N 1
ATOM 795 C CA . SER A 1 100 ? 2.069 -16.531 4.286 1.00 94.81 100 SER A CA 1
ATOM 796 C C . SER A 1 100 ? 2.043 -15.835 2.927 1.00 94.81 100 SER A C 1
ATOM 798 O O . SER A 1 100 ? 1.052 -15.919 2.204 1.00 94.81 100 SER A O 1
ATOM 800 N N . ILE A 1 101 ? 3.116 -15.110 2.608 1.00 95.69 101 ILE A N 1
ATOM 801 C CA . ILE A 1 101 ? 3.312 -14.475 1.300 1.00 95.69 101 ILE A CA 1
ATOM 802 C C . ILE A 1 101 ? 4.016 -15.499 0.409 1.00 95.69 101 ILE A C 1
ATOM 804 O O . ILE A 1 101 ? 5.119 -15.936 0.740 1.00 95.69 101 ILE A O 1
ATOM 808 N N . VAL A 1 102 ? 3.378 -15.882 -0.693 1.00 96.00 102 VAL A N 1
ATOM 809 C CA . VAL A 1 102 ? 3.872 -16.877 -1.655 1.00 96.00 102 VAL A CA 1
ATOM 810 C C . VAL A 1 102 ? 3.939 -16.234 -3.038 1.00 96.00 102 VAL A C 1
ATOM 812 O O . VAL A 1 102 ? 3.114 -15.381 -3.355 1.00 96.00 102 VAL A O 1
ATOM 815 N N . GLN A 1 103 ? 4.921 -16.610 -3.861 1.00 95.19 103 GLN A N 1
ATOM 816 C CA . GLN A 1 103 ? 5.007 -16.114 -5.236 1.00 95.19 103 GLN A CA 1
ATOM 817 C C . GLN A 1 103 ? 3.806 -16.607 -6.057 1.00 95.19 103 GLN A C 1
ATOM 819 O O . GLN A 1 103 ? 3.451 -17.785 -6.018 1.00 95.19 103 GLN A O 1
ATOM 824 N N . ASP A 1 104 ? 3.201 -15.704 -6.820 1.00 95.94 104 ASP A N 1
ATOM 825 C CA . ASP A 1 104 ? 2.113 -16.007 -7.737 1.00 95.94 104 ASP A CA 1
ATOM 826 C C . ASP A 1 104 ? 2.664 -16.716 -8.980 1.00 95.94 104 ASP A C 1
ATOM 828 O O . ASP A 1 104 ? 3.295 -16.107 -9.843 1.00 95.94 104 ASP A O 1
ATOM 832 N N . GLY A 1 105 ? 2.421 -18.022 -9.077 1.00 91.31 105 GLY A N 1
ATOM 833 C CA . GLY A 1 105 ? 2.818 -18.820 -10.237 1.00 91.31 105 GLY A CA 1
ATOM 834 C C . GLY A 1 105 ? 1.995 -18.552 -11.503 1.00 91.31 105 GLY A C 1
ATOM 835 O O . GLY A 1 105 ? 2.333 -19.089 -12.555 1.00 91.31 105 GLY A O 1
ATOM 836 N N . SER A 1 106 ? 0.914 -17.771 -11.419 1.00 93.25 106 SER A N 1
ATOM 837 C CA . SER A 1 106 ? 0.066 -17.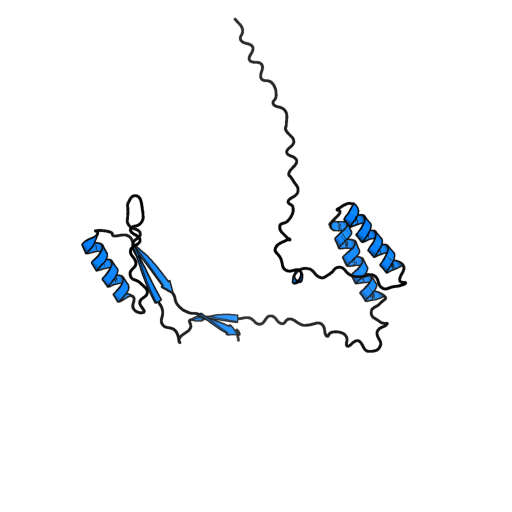427 -12.567 1.00 93.25 106 SER A CA 1
ATOM 838 C C . SER A 1 106 ? 0.501 -16.154 -13.293 1.00 93.25 106 SER A C 1
ATOM 840 O O . SER A 1 106 ? 0.064 -15.922 -14.421 1.00 93.25 106 SER A O 1
ATOM 842 N N . ALA A 1 107 ? 1.367 -15.350 -12.676 1.00 92.69 107 ALA A N 1
ATOM 843 C CA . ALA A 1 107 ? 1.838 -14.092 -13.229 1.00 92.69 107 ALA A CA 1
ATOM 844 C C . ALA A 1 107 ? 3.304 -14.194 -13.672 1.00 92.69 107 ALA A C 1
ATOM 846 O O . ALA A 1 107 ? 4.168 -14.682 -12.941 1.00 92.69 107 ALA A O 1
ATOM 847 N N . GLU A 1 108 ? 3.589 -13.714 -14.882 1.00 91.56 108 GLU A N 1
ATOM 848 C CA . GLU A 1 108 ? 4.959 -13.623 -15.386 1.00 91.56 108 GLU A CA 1
ATOM 849 C C . GLU A 1 108 ? 5.714 -12.483 -14.679 1.00 91.56 108 GLU A C 1
ATOM 851 O O . GLU A 1 108 ? 5.134 -11.421 -14.439 1.00 91.56 108 GLU A O 1
ATOM 856 N N . PRO A 1 109 ? 7.001 -12.666 -14.338 1.00 95.44 109 PRO A N 1
ATOM 857 C CA . PRO A 1 109 ? 7.805 -11.599 -13.759 1.00 95.44 109 PRO A CA 1
ATOM 858 C C . PRO A 1 109 ? 8.086 -10.480 -14.767 1.00 95.44 109 PRO A C 1
ATOM 860 O O . PRO A 1 109 ? 8.225 -10.717 -15.965 1.00 95.44 109 PRO A O 1
ATOM 863 N N . GLU A 1 110 ? 8.265 -9.260 -14.267 1.00 96.94 110 GLU A N 1
ATOM 864 C CA . GLU A 1 110 ? 8.629 -8.095 -15.069 1.00 96.94 110 GLU A CA 1
ATOM 865 C C . GLU A 1 110 ? 10.076 -7.658 -14.794 1.00 96.94 110 GLU A C 1
ATOM 867 O O . GLU A 1 110 ? 10.518 -7.529 -13.649 1.00 96.94 110 GLU A O 1
ATOM 872 N N . TYR A 1 111 ? 10.806 -7.356 -15.865 1.00 97.94 111 TYR A N 1
ATOM 873 C CA . TYR A 1 111 ? 12.171 -6.847 -15.841 1.00 97.94 111 TYR A CA 1
ATOM 874 C C . TYR A 1 111 ? 12.230 -5.472 -16.500 1.00 97.94 111 TYR A C 1
ATOM 876 O O . TYR A 1 111 ? 11.713 -5.262 -17.5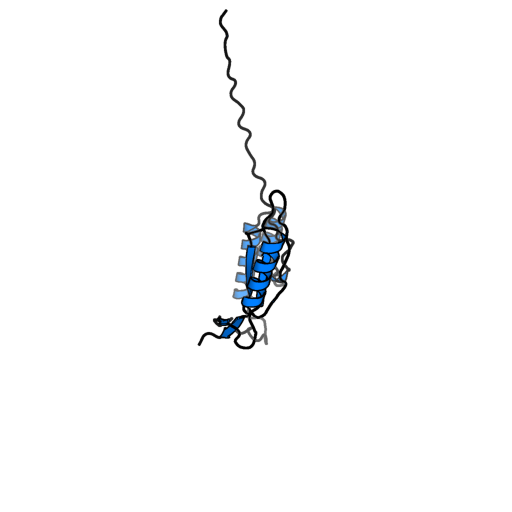95 1.00 97.94 111 TYR A O 1
ATOM 884 N N . GLU A 1 112 ? 12.927 -4.536 -15.864 1.00 98.06 112 GLU A N 1
ATOM 885 C CA . GLU A 1 112 ? 13.190 -3.207 -16.416 1.00 98.06 112 GLU A CA 1
ATOM 886 C C . GLU A 1 112 ? 14.600 -2.760 -16.016 1.00 98.06 112 GLU A C 1
ATOM 888 O O . GLU A 1 112 ? 15.118 -3.092 -14.951 1.00 98.06 112 GLU A O 1
ATOM 893 N N . ALA A 1 113 ? 15.240 -1.961 -16.856 1.00 98.12 113 ALA A N 1
ATOM 894 C CA . ALA A 1 113 ? 16.438 -1.209 -16.510 1.00 98.12 113 ALA A CA 1
ATO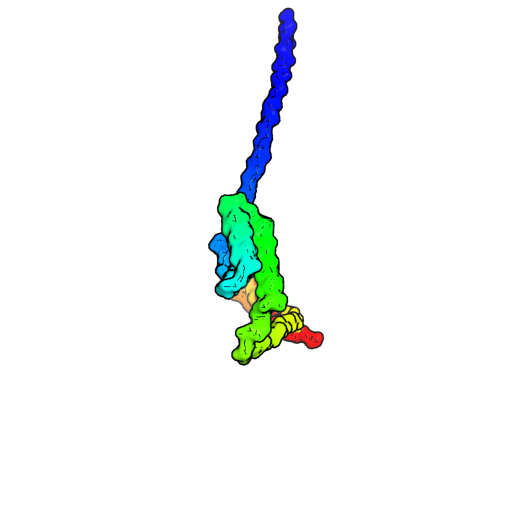M 895 C C . ALA A 1 113 ? 16.302 0.266 -16.871 1.00 98.12 113 ALA A C 1
ATOM 897 O O . ALA A 1 113 ? 15.724 0.621 -17.900 1.00 98.12 113 ALA A O 1
ATOM 898 N N . ARG A 1 114 ? 16.922 1.101 -16.036 1.00 98.06 114 ARG A N 1
ATOM 899 C CA . ARG A 1 114 ? 17.106 2.538 -16.226 1.00 98.06 114 ARG A CA 1
ATOM 900 C C . ARG A 1 114 ? 18.594 2.863 -16.287 1.00 98.06 114 ARG A C 1
ATOM 902 O O . ARG A 1 114 ? 19.357 2.422 -15.426 1.00 98.06 114 ARG A O 1
ATOM 909 N N . CYS A 1 115 ? 19.005 3.655 -17.268 1.00 98.06 115 CYS A N 1
ATOM 910 C CA . CYS A 1 115 ? 20.334 4.243 -17.303 1.00 98.06 115 CYS A CA 1
ATOM 911 C C . CYS A 1 115 ? 20.441 5.319 -16.216 1.00 98.06 115 CYS A C 1
ATOM 913 O O . CYS A 1 115 ? 19.667 6.274 -16.197 1.00 98.06 115 CYS A O 1
ATOM 915 N N . VAL A 1 116 ? 21.400 5.141 -15.310 1.00 96.94 116 VAL A N 1
ATOM 916 C CA . VAL A 1 116 ? 21.719 6.079 -14.215 1.00 96.94 116 VAL A CA 1
ATOM 917 C C . VAL A 1 116 ? 23.156 6.587 -14.358 1.00 96.94 116 VAL A C 1
ATOM 919 O O . VAL A 1 116 ? 23.847 6.864 -13.386 1.00 96.94 116 VAL A O 1
ATOM 922 N N . SER A 1 117 ? 23.654 6.575 -15.595 1.00 92.38 117 SER A N 1
ATOM 923 C CA . SER A 1 117 ? 24.911 7.224 -15.958 1.00 92.38 117 SER A CA 1
ATOM 924 C C . SER A 1 117 ? 24.637 8.679 -16.305 1.00 92.38 117 SER A C 1
ATOM 926 O O . SER A 1 117 ? 23.542 8.991 -16.766 1.00 92.38 117 SER A O 1
ATOM 928 N N . GLY A 1 118 ? 25.637 9.531 -16.138 1.00 88.44 118 GLY A N 1
ATOM 929 C CA . GLY A 1 118 ? 25.544 10.968 -16.356 1.00 88.44 118 GLY A CA 1
ATOM 930 C C . GLY A 1 118 ? 26.270 11.699 -15.232 1.00 88.44 118 GLY A C 1
ATOM 931 O O . GLY A 1 118 ? 26.233 11.253 -14.086 1.00 88.44 118 GLY A O 1
ATOM 932 N N . ASP A 1 119 ? 26.986 12.768 -15.574 1.00 78.69 119 ASP A N 1
ATOM 933 C CA . ASP A 1 119 ? 27.885 13.433 -14.624 1.00 78.69 119 ASP A CA 1
ATOM 934 C C . ASP A 1 119 ? 27.140 14.427 -13.719 1.00 78.69 119 ASP A C 1
ATOM 936 O O . ASP A 1 119 ? 27.400 14.488 -12.520 1.00 78.69 119 ASP A O 1
ATOM 940 N N . GLU A 1 120 ? 26.188 15.181 -14.282 1.00 84.62 120 GLU A N 1
ATOM 941 C CA . GLU A 1 120 ? 25.364 16.151 -13.540 1.00 84.62 120 GLU A CA 1
ATOM 942 C C . GLU A 1 120 ? 23.932 15.646 -13.308 1.00 84.62 120 GLU A C 1
ATOM 944 O O . GLU A 1 120 ? 23.368 15.820 -12.230 1.00 84.62 120 GLU A O 1
ATOM 949 N N . HIS A 1 121 ? 23.356 14.980 -14.312 1.00 82.88 121 HIS A N 1
ATOM 950 C CA . HIS A 1 121 ? 22.022 14.392 -14.257 1.00 82.88 121 HIS A CA 1
ATOM 951 C C . HIS A 1 121 ? 22.054 12.988 -14.846 1.00 82.88 121 HIS A C 1
ATOM 953 O O . HIS A 1 121 ? 22.711 12.754 -15.862 1.00 82.88 121 HIS A O 1
ATOM 959 N N . ASP A 1 122 ? 21.289 12.076 -14.249 1.00 89.50 122 ASP A N 1
ATOM 960 C CA . ASP A 1 122 ? 21.077 10.751 -14.817 1.00 89.50 122 ASP A CA 1
ATOM 961 C C . ASP A 1 122 ? 20.487 10.873 -16.230 1.00 89.50 122 ASP A C 1
ATOM 963 O O . ASP A 1 122 ? 19.474 11.540 -16.443 1.00 89.50 122 ASP A O 1
ATOM 967 N N . CYS A 1 123 ? 21.071 10.145 -17.183 1.00 95.94 123 CYS A N 1
ATOM 968 C CA . CYS A 1 123 ? 20.566 9.983 -18.544 1.00 95.94 123 CYS A CA 1
ATOM 969 C C . CYS A 1 123 ? 19.088 9.577 -18.554 1.00 95.94 123 CYS A C 1
ATOM 971 O O . CYS A 1 123 ? 18.319 10.017 -19.405 1.00 95.94 123 CYS A O 1
ATOM 973 N N . GLY A 1 124 ? 18.685 8.722 -17.612 1.00 95.75 124 GLY A N 1
ATOM 974 C CA . GLY A 1 124 ? 17.283 8.421 -17.347 1.00 95.75 124 GLY A CA 1
ATOM 975 C C . GLY A 1 124 ? 16.593 7.558 -18.402 1.00 95.75 124 GLY A C 1
ATOM 976 O O . GLY A 1 124 ? 15.440 7.187 -18.188 1.00 95.75 124 GLY A O 1
ATOM 977 N N . ALA A 1 125 ? 17.272 7.193 -19.496 1.00 97.69 125 ALA A N 1
ATOM 978 C CA . ALA A 1 125 ? 16.736 6.297 -20.515 1.00 97.69 125 ALA A CA 1
ATOM 979 C C . ALA A 1 125 ? 16.292 4.963 -19.892 1.00 97.69 125 ALA A C 1
ATOM 981 O O . ALA A 1 125 ? 16.974 4.421 -19.019 1.00 97.69 125 ALA A O 1
ATOM 982 N N . VAL A 1 126 ? 15.154 4.430 -20.339 1.00 97.94 126 VAL A N 1
ATOM 983 C CA . VAL A 1 126 ? 14.557 3.192 -19.815 1.00 97.94 126 VAL A CA 1
ATOM 984 C C . VAL A 1 126 ? 14.369 2.161 -20.923 1.00 97.94 126 VAL A C 1
ATOM 986 O O . VAL A 1 126 ? 14.065 2.514 -22.060 1.00 97.94 126 VAL A O 1
ATOM 989 N N . SER A 1 127 ? 14.525 0.884 -20.576 1.00 97.19 127 SER A N 1
ATOM 990 C CA . SER A 1 127 ? 14.243 -0.252 -21.478 1.00 97.19 127 SER A CA 1
ATOM 991 C C . SER A 1 127 ? 12.749 -0.523 -21.660 1.00 97.19 127 SER A C 1
ATOM 993 O O . SER A 1 127 ? 12.369 -1.212 -22.606 1.00 97.19 127 SER A O 1
ATOM 995 N N . GLY A 1 128 ? 11.906 0.001 -20.764 1.00 96.81 128 GLY A N 1
ATOM 996 C CA . GLY A 1 128 ? 10.535 -0.472 -20.599 1.00 96.81 128 GLY A CA 1
ATOM 997 C C . GLY A 1 128 ? 10.482 -1.814 -19.863 1.00 96.81 128 GLY A C 1
ATOM 998 O O . GLY A 1 128 ? 11.513 -2.380 -19.497 1.00 96.81 128 GLY A O 1
ATOM 999 N N . ARG A 1 129 ? 9.265 -2.304 -19.625 1.00 97.00 129 ARG A N 1
ATOM 1000 C CA . ARG A 1 129 ? 9.018 -3.579 -18.941 1.00 97.00 129 ARG A CA 1
ATOM 1001 C C . ARG A 1 129 ? 9.052 -4.725 -19.943 1.00 97.00 129 ARG A C 1
ATOM 1003 O O . ARG A 1 129 ? 8.394 -4.645 -20.978 1.00 97.00 129 ARG A O 1
ATOM 1010 N N . HIS A 1 130 ? 9.786 -5.782 -19.617 1.00 96.50 130 HIS A N 1
ATOM 1011 C CA . HIS A 1 130 ? 9.902 -6.997 -20.423 1.00 96.50 130 HIS A CA 1
ATOM 1012 C C . HIS A 1 130 ? 9.711 -8.237 -19.548 1.00 96.50 130 HIS A C 1
ATOM 1014 O O . HIS A 1 130 ? 10.206 -8.236 -18.425 1.00 96.50 130 HIS A O 1
ATOM 1020 N N . PRO A 1 131 ? 9.072 -9.308 -20.049 1.00 93.12 131 PRO A N 1
ATOM 1021 C CA . PRO A 1 131 ? 8.954 -10.575 -19.321 1.00 93.12 131 PRO A CA 1
ATOM 1022 C C . PRO A 1 131 ? 10.256 -11.399 -19.327 1.00 93.12 131 PRO A C 1
ATOM 1024 O O . PRO A 1 131 ? 10.409 -12.341 -18.556 1.00 93.12 131 PRO A O 1
ATOM 1027 N N . ASP A 1 132 ? 11.214 -11.046 -20.192 1.00 94.31 132 ASP A N 1
ATOM 1028 C CA . ASP A 1 132 ? 12.488 -11.748 -20.368 1.00 94.31 132 ASP A CA 1
ATOM 1029 C C . ASP A 1 132 ? 13.674 -10.829 -20.010 1.00 94.31 132 ASP A C 1
ATOM 1031 O O . ASP A 1 132 ? 13.825 -9.754 -20.615 1.00 94.31 132 ASP A O 1
ATOM 1035 N N . PRO A 1 133 ? 14.565 -11.231 -19.080 1.00 96.31 133 PRO A N 1
ATOM 1036 C CA . PRO A 1 133 ? 15.748 -10.447 -18.737 1.00 96.31 133 PRO A CA 1
ATOM 1037 C C . PRO A 1 133 ? 16.695 -10.221 -19.924 1.00 96.31 133 PRO A C 1
ATOM 1039 O O . PRO A 1 133 ? 17.378 -9.193 -19.957 1.00 96.31 133 PRO A O 1
ATOM 1042 N N . ALA A 1 134 ? 16.727 -11.113 -20.921 1.00 97.31 134 ALA A N 1
ATOM 1043 C CA . ALA A 1 134 ? 17.614 -10.981 -22.075 1.00 97.31 134 ALA A CA 1
ATOM 1044 C C . ALA A 1 134 ? 17.302 -9.729 -22.912 1.00 97.31 134 ALA A C 1
ATOM 1046 O O . ALA A 1 134 ? 18.221 -9.110 -23.457 1.00 97.31 134 ALA A O 1
ATOM 1047 N N . LYS A 1 135 ? 16.031 -9.304 -22.961 1.00 97.38 135 LYS A N 1
ATOM 1048 C CA . LYS A 1 135 ? 15.606 -8.072 -23.648 1.00 97.38 135 LYS A CA 1
ATOM 1049 C C . LYS A 1 135 ? 16.115 -6.813 -22.965 1.00 97.38 135 LYS A C 1
ATOM 1051 O O . LYS A 1 135 ? 16.574 -5.885 -23.633 1.00 97.38 135 LYS A O 1
ATOM 1056 N N . VAL A 1 136 ? 16.119 -6.805 -21.636 1.00 97.62 136 VAL A N 1
ATOM 1057 C CA . VAL A 1 136 ? 16.695 -5.707 -20.854 1.00 97.62 136 VAL A CA 1
ATOM 1058 C C . VAL A 1 136 ? 18.208 -5.621 -21.074 1.00 97.62 136 VAL A C 1
ATOM 1060 O O . VAL A 1 136 ? 18.753 -4.531 -21.236 1.00 97.62 136 VAL A O 1
ATOM 1063 N N . GLU A 1 137 ? 18.895 -6.760 -21.130 1.00 98.12 137 GLU A N 1
ATOM 1064 C CA . GLU A 1 137 ? 20.344 -6.812 -21.353 1.00 98.12 137 GLU A CA 1
ATOM 1065 C C . GLU A 1 137 ? 20.739 -6.432 -22.784 1.00 98.12 137 GLU A C 1
ATOM 1067 O O . GLU A 1 137 ? 21.751 -5.761 -22.995 1.00 98.12 137 GLU A O 1
ATOM 1072 N N . GLU A 1 138 ? 19.939 -6.826 -23.775 1.00 98.44 138 GLU A N 1
ATOM 1073 C CA . GLU A 1 138 ? 20.075 -6.374 -25.161 1.00 98.44 138 GLU A CA 1
ATOM 1074 C C . GLU A 1 138 ? 19.980 -4.848 -25.242 1.00 98.44 138 GLU A C 1
ATOM 1076 O O . GLU A 1 138 ? 20.886 -4.206 -25.779 1.00 98.44 138 GLU A O 1
ATOM 1081 N N . TRP A 1 139 ? 18.957 -4.259 -24.617 1.00 98.44 139 TRP A N 1
ATOM 1082 C CA . TRP A 1 139 ? 18.810 -2.808 -24.544 1.00 98.44 139 TRP A CA 1
ATOM 1083 C C . TRP A 1 139 ? 20.010 -2.129 -23.865 1.00 98.44 139 TRP A C 1
ATOM 1085 O O . TRP A 1 139 ? 20.524 -1.142 -24.386 1.00 98.44 139 TRP A O 1
ATOM 1095 N N . GLN A 1 140 ? 20.523 -2.669 -22.754 1.00 98.31 140 GLN A N 1
ATOM 1096 C CA . GLN A 1 140 ? 21.713 -2.122 -22.083 1.00 98.31 140 GLN A CA 1
ATOM 1097 C C . GLN A 1 140 ? 22.949 -2.146 -22.987 1.00 98.31 140 GLN A C 1
ATOM 1099 O O . GLN A 1 140 ? 23.710 -1.176 -23.021 1.00 98.31 140 GLN A O 1
ATOM 1104 N N . ARG A 1 141 ? 23.161 -3.241 -23.732 1.00 98.62 141 ARG A N 1
ATOM 1105 C CA . ARG A 1 141 ? 24.279 -3.356 -24.680 1.00 98.62 141 ARG A CA 1
ATOM 1106 C C . ARG A 1 141 ? 24.161 -2.337 -25.805 1.00 98.62 141 ARG A C 1
ATOM 1108 O O . ARG A 1 141 ? 25.173 -1.734 -26.153 1.00 98.62 141 ARG A O 1
ATOM 1115 N N . LEU A 1 142 ? 22.967 -2.150 -26.365 1.00 98.50 142 LEU A N 1
ATOM 1116 C CA . LEU A 1 142 ? 22.723 -1.164 -27.422 1.00 98.50 142 LEU A CA 1
ATOM 1117 C C . LEU A 1 142 ? 22.920 0.262 -26.894 1.00 98.50 142 LEU A C 1
ATOM 1119 O O . LEU A 1 142 ? 23.712 1.014 -27.454 1.00 98.50 142 LEU A O 1
ATOM 1123 N N . HIS A 1 143 ? 22.328 0.593 -25.745 1.00 98.12 143 HIS A N 1
ATOM 1124 C CA . HIS A 1 143 ? 22.483 1.909 -25.129 1.00 98.12 143 HIS A CA 1
ATOM 1125 C C . HIS A 1 143 ? 23.951 2.224 -24.809 1.00 98.12 143 HIS A C 1
ATOM 1127 O O . HIS A 1 143 ? 24.436 3.299 -25.141 1.00 98.12 143 HIS A O 1
ATOM 1133 N N . THR A 1 144 ? 24.697 1.267 -24.243 1.00 98.25 144 THR A N 1
ATOM 1134 C CA . THR A 1 144 ? 26.135 1.434 -23.963 1.00 98.25 144 THR A CA 1
ATOM 1135 C C . THR A 1 144 ? 26.936 1.710 -25.237 1.00 98.25 144 THR A C 1
ATOM 1137 O O . THR A 1 144 ? 27.877 2.505 -25.216 1.00 98.25 144 THR A O 1
ATOM 1140 N N . GLN A 1 145 ? 26.601 1.050 -26.349 1.00 98.31 145 GLN A N 1
ATOM 1141 C CA . GLN A 1 145 ? 27.289 1.266 -27.624 1.00 98.31 145 GLN A CA 1
ATOM 1142 C C . GLN A 1 145 ? 27.075 2.690 -28.143 1.00 98.31 145 GLN A C 1
ATOM 1144 O O . GLN A 1 145 ? 28.028 3.299 -28.627 1.00 98.31 145 GLN A O 1
ATOM 1149 N N . GLU A 1 146 ? 25.861 3.215 -27.993 1.00 97.19 146 GLU A N 1
ATOM 1150 C CA . GLU A 1 146 ? 25.469 4.543 -28.468 1.00 97.19 146 GLU A CA 1
ATOM 1151 C C . GLU A 1 146 ? 25.992 5.673 -27.573 1.00 97.19 146 GLU A C 1
ATOM 1153 O O . GLU A 1 146 ? 26.536 6.656 -28.072 1.00 97.19 146 GLU A O 1
ATOM 1158 N N . THR A 1 147 ? 25.858 5.541 -26.252 1.00 96.00 147 THR A N 1
ATOM 1159 C CA . THR A 1 147 ? 26.084 6.647 -25.304 1.00 96.00 147 THR A CA 1
ATOM 1160 C C . THR A 1 147 ? 27.360 6.514 -24.485 1.00 96.00 147 THR A C 1
ATOM 1162 O O . THR A 1 147 ? 27.755 7.457 -23.807 1.00 96.00 147 THR A O 1
ATOM 1165 N N . ARG A 1 148 ? 28.013 5.343 -24.514 1.00 96.81 148 ARG A N 1
ATOM 1166 C CA . ARG A 1 148 ? 29.131 4.972 -23.620 1.00 96.81 148 ARG A CA 1
ATOM 1167 C C . ARG A 1 148 ? 28.775 4.967 -22.132 1.00 96.81 148 ARG A C 1
ATOM 1169 O O . ARG A 1 148 ? 29.657 4.807 -21.292 1.00 96.81 148 ARG A O 1
ATOM 1176 N N . HIS A 1 149 ? 27.494 5.063 -21.795 1.00 97.94 149 HIS A N 1
ATOM 1177 C CA . HIS A 1 149 ? 27.011 4.893 -20.435 1.00 97.94 149 HIS A CA 1
ATOM 1178 C C . HIS A 1 149 ? 27.173 3.443 -19.979 1.00 97.94 149 HIS A C 1
ATOM 1180 O O . HIS A 1 149 ? 26.817 2.510 -20.695 1.00 97.94 149 HIS A O 1
ATOM 1186 N N . THR A 1 150 ? 27.701 3.241 -18.774 1.00 96.44 150 THR A N 1
ATOM 1187 C CA . THR A 1 150 ? 28.036 1.903 -18.249 1.00 96.44 150 THR A CA 1
ATOM 1188 C C . THR A 1 150 ? 27.331 1.571 -16.935 1.00 96.44 150 THR A C 1
ATOM 1190 O O . THR A 1 150 ? 27.388 0.431 -16.476 1.00 96.44 150 THR A O 1
ATOM 1193 N N . ARG A 1 151 ? 26.621 2.533 -16.332 1.00 97.38 151 ARG A N 1
ATOM 1194 C CA . ARG A 1 151 ? 25.898 2.375 -15.067 1.00 97.38 151 ARG A CA 1
ATOM 1195 C C . ARG A 1 151 ? 24.386 2.311 -15.290 1.00 97.38 151 ARG A C 1
ATOM 1197 O O . ARG A 1 151 ? 23.778 3.236 -15.837 1.00 97.38 151 ARG A O 1
ATOM 1204 N N . TYR A 1 152 ? 23.776 1.237 -14.790 1.00 97.38 152 TYR A N 1
ATOM 1205 C CA . TYR A 1 152 ? 22.350 0.940 -14.936 1.00 97.38 152 TYR A CA 1
ATOM 1206 C C . TYR A 1 152 ? 21.738 0.496 -13.604 1.00 97.38 152 TYR A C 1
ATOM 1208 O O . TYR A 1 152 ? 22.346 -0.277 -12.866 1.00 97.38 152 TYR A O 1
ATOM 1216 N N . ARG A 1 153 ? 20.508 0.935 -13.317 1.00 97.56 153 ARG A N 1
ATOM 1217 C CA . ARG A 1 153 ? 19.662 0.393 -12.246 1.00 97.56 153 ARG A CA 1
ATOM 1218 C C . ARG A 1 153 ? 18.698 -0.618 -12.855 1.00 97.56 153 ARG A C 1
ATOM 1220 O O . ARG A 1 153 ? 17.940 -0.252 -13.749 1.00 97.56 153 ARG A O 1
ATOM 1227 N N . ARG A 1 154 ? 18.701 -1.859 -12.367 1.00 97.38 154 ARG A N 1
ATOM 1228 C CA . ARG A 1 154 ? 17.752 -2.908 -12.776 1.00 97.38 154 ARG A CA 1
ATOM 1229 C C . ARG A 1 154 ? 16.622 -3.022 -11.752 1.00 97.38 154 ARG A C 1
ATOM 1231 O O . ARG A 1 154 ? 16.857 -2.842 -10.560 1.00 97.38 154 ARG A O 1
ATOM 1238 N N . CYS A 1 155 ? 15.420 -3.297 -12.231 1.00 97.12 155 CYS A N 1
ATOM 1239 C CA . CYS A 1 155 ? 14.237 -3.641 -11.460 1.00 97.12 155 CYS A CA 1
ATOM 1240 C C . CYS A 1 155 ? 13.782 -5.038 -11.893 1.00 97.12 155 CYS A C 1
ATOM 1242 O O . CYS A 1 155 ? 13.788 -5.346 -13.086 1.00 97.12 155 CYS A O 1
ATOM 1244 N N . PHE A 1 156 ? 13.412 -5.855 -10.916 1.00 97.00 156 PHE A N 1
ATOM 1245 C CA . PHE A 1 156 ? 12.746 -7.138 -11.090 1.00 97.00 156 PHE A CA 1
ATOM 1246 C C . PHE A 1 156 ? 11.507 -7.097 -10.205 1.00 97.00 156 PHE A C 1
ATOM 1248 O O . PHE A 1 156 ? 11.626 -6.768 -9.022 1.00 97.00 156 PHE A O 1
ATOM 1255 N N . ALA A 1 157 ? 10.347 -7.377 -10.782 1.00 96.25 157 ALA A N 1
ATOM 1256 C CA . ALA A 1 157 ? 9.091 -7.460 -10.062 1.00 96.25 157 ALA A CA 1
ATOM 1257 C C . ALA A 1 157 ? 8.479 -8.838 -10.298 1.00 96.25 157 ALA A C 1
ATOM 1259 O O . ALA A 1 157 ? 8.179 -9.203 -11.432 1.00 96.25 157 ALA A O 1
ATOM 1260 N N . ASP A 1 158 ? 8.305 -9.592 -9.222 1.00 95.75 158 ASP A N 1
ATOM 1261 C CA . ASP A 1 158 ? 7.420 -10.742 -9.179 1.00 95.75 158 ASP A CA 1
ATOM 1262 C C . ASP A 1 158 ? 6.083 -10.346 -8.540 1.00 95.75 158 ASP A C 1
ATOM 1264 O O . ASP A 1 158 ? 5.915 -9.267 -7.960 1.00 95.75 158 ASP A O 1
ATOM 1268 N N . TYR A 1 159 ? 5.107 -11.229 -8.680 1.00 95.06 159 TYR A N 1
ATOM 1269 C CA . TYR A 1 159 ? 3.802 -11.080 -8.056 1.00 95.06 159 TYR A CA 1
ATOM 1270 C C . TYR A 1 159 ? 3.697 -12.064 -6.900 1.00 95.06 159 TYR A C 1
ATOM 1272 O O . TYR A 1 159 ? 4.285 -13.143 -6.938 1.00 95.06 159 TYR A O 1
ATOM 1280 N N . SER A 1 160 ? 2.954 -11.690 -5.860 1.00 96.69 160 SER A N 1
ATOM 1281 C CA . SER A 1 160 ? 2.740 -12.546 -4.696 1.00 96.69 160 SER A CA 1
ATOM 1282 C C . SER A 1 160 ? 1.275 -12.590 -4.283 1.00 96.69 160 SER A C 1
ATOM 1284 O O . SER A 1 160 ? 0.538 -11.611 -4.416 1.00 96.69 160 SER A O 1
ATOM 1286 N N . VAL A 1 161 ? 0.873 -13.745 -3.762 1.00 97.00 161 VAL A N 1
ATOM 1287 C CA . VAL A 1 161 ? -0.437 -14.019 -3.172 1.00 97.00 161 VAL A CA 1
ATOM 1288 C C . VAL A 1 161 ? -0.296 -14.273 -1.671 1.00 97.00 161 VAL A C 1
ATOM 1290 O O . VAL A 1 161 ? 0.748 -14.705 -1.181 1.00 97.00 161 VAL A O 1
ATOM 1293 N N . LEU A 1 162 ? -1.359 -13.977 -0.922 1.00 96.75 162 LEU A N 1
ATOM 1294 C CA . LEU A 1 162 ? -1.455 -14.248 0.513 1.00 96.75 162 LEU A CA 1
ATOM 1295 C C . LEU A 1 162 ? -2.262 -15.528 0.723 1.00 96.75 162 LEU A C 1
ATOM 1297 O O . LEU A 1 162 ? -3.474 -15.539 0.511 1.00 96.75 162 LEU A O 1
ATOM 1301 N N . GLU A 1 163 ? -1.605 -16.584 1.187 1.00 93.69 163 GLU A N 1
ATOM 1302 C CA . GLU A 1 163 ? -2.250 -17.862 1.489 1.00 93.69 163 GLU A CA 1
ATOM 1303 C C . GLU A 1 163 ? -2.389 -18.050 3.005 1.00 93.69 163 GLU A C 1
ATOM 1305 O O . GLU A 1 163 ? -1.446 -17.731 3.738 1.00 93.69 163 GLU A O 1
ATOM 1310 N N . PRO A 1 164 ? -3.530 -18.553 3.515 1.00 92.81 164 PRO A N 1
ATOM 1311 C CA . PRO A 1 164 ? -3.653 -18.915 4.923 1.00 92.81 164 PRO A CA 1
ATOM 1312 C C . PRO A 1 164 ? -2.568 -19.921 5.317 1.00 92.81 164 PRO A C 1
ATOM 1314 O O . PRO A 1 164 ? -2.372 -20.927 4.639 1.00 92.81 164 PRO A O 1
ATOM 1317 N N . GLN A 1 165 ? -1.870 -19.662 6.420 1.00 85.12 165 GLN A N 1
ATOM 1318 C CA . GLN A 1 165 ? -0.857 -20.580 6.932 1.00 85.12 165 GLN A CA 1
ATOM 1319 C C . GLN A 1 165 ? -1.553 -21.805 7.552 1.00 85.12 165 GLN A C 1
ATOM 1321 O O . GLN A 1 165 ? -2.421 -21.643 8.415 1.00 85.12 165 GLN A O 1
ATOM 1326 N N . ALA A 1 166 ? -1.198 -23.003 7.075 1.00 76.25 166 ALA A N 1
ATOM 1327 C CA . ALA A 1 166 ? -1.701 -24.285 7.580 1.00 76.25 166 ALA A CA 1
ATOM 1328 C C . ALA A 1 166 ? -1.187 -24.617 8.990 1.00 76.25 166 ALA A C 1
ATOM 1330 O O . ALA A 1 166 ? -0.037 -24.232 9.311 1.00 76.25 166 ALA A O 1
#

Sequence (166 aa):
MTDEQHIEPGTTTSRRAAIHHSGLHLLPATVYPSPPVPVPDCATCDELAEMRRTARTEADRSREADANVLLRRHQRQEHTEDGEGADKPRRRTFRYLPYSIVQDGSAEPEYEARCVSGDEHDCGAVSGRHPDPAKVEEWQRLHTQETRHTRYRRCFADYSVLEPQA

InterPro domains:
  IPR057170 Domain of unknown function DUF7848 [PF25232] (90-164)

pLDDT: mean 81.06, std 22.13, range [32.38, 98.62]

Radius of gyration: 33.33 Å; chains: 1; bounding box: 83×73×69 Å